Protein AF-A0A9N8LQK2-F1 (afdb_monomer)

Structure (mmCIF, N/CA/C/O backbone):
data_AF-A0A9N8LQK2-F1
#
_entry.id   AF-A0A9N8LQK2-F1
#
loop_
_atom_site.group_PDB
_atom_site.id
_atom_site.type_symbol
_atom_site.label_atom_id
_atom_site.label_alt_id
_atom_site.label_comp_id
_atom_site.label_asym_id
_atom_site.label_entity_id
_atom_site.label_seq_id
_atom_site.pdbx_PDB_ins_code
_atom_site.Cartn_x
_atom_site.Cartn_y
_atom_site.Cartn_z
_atom_site.occupancy
_atom_site.B_iso_or_equiv
_atom_site.auth_seq_id
_atom_site.auth_comp_id
_atom_site.auth_asym_id
_atom_site.auth_atom_id
_atom_site.pdbx_PDB_model_num
ATOM 1 N N . HIS A 1 1 ? 7.303 -4.117 -0.502 1.00 94.38 1 HIS A N 1
ATOM 2 C CA . HIS A 1 1 ? 6.266 -3.670 0.455 1.00 94.38 1 HIS A CA 1
ATOM 3 C C . HIS A 1 1 ? 5.720 -2.337 -0.017 1.00 94.38 1 HIS A C 1
ATOM 5 O O . HIS A 1 1 ? 6.445 -1.638 -0.715 1.00 94.38 1 HIS A O 1
ATOM 11 N N . ALA A 1 2 ? 4.485 -1.995 0.337 1.00 96.50 2 ALA A N 1
ATOM 12 C CA . ALA A 1 2 ? 3.876 -0.709 0.006 1.00 96.50 2 ALA A CA 1
ATOM 13 C C . ALA A 1 2 ? 3.024 -0.183 1.164 1.00 96.50 2 ALA A C 1
ATOM 15 O O . ALA A 1 2 ? 2.534 -0.957 1.985 1.00 96.50 2 ALA A O 1
ATOM 16 N N . VAL A 1 3 ? 2.832 1.135 1.202 1.00 96.19 3 VAL A N 1
ATOM 17 C CA . VAL A 1 3 ? 1.780 1.763 2.004 1.00 96.19 3 VAL A CA 1
ATOM 18 C C . VAL A 1 3 ? 0.585 1.975 1.084 1.00 96.19 3 VAL A C 1
ATOM 20 O O . VAL A 1 3 ? 0.659 2.763 0.145 1.00 96.19 3 VAL A O 1
ATOM 23 N N . VAL A 1 4 ? -0.494 1.239 1.326 1.00 96.44 4 VAL A N 1
ATOM 24 C CA . VAL A 1 4 ? -1.710 1.268 0.509 1.00 96.44 4 VAL A CA 1
ATOM 25 C C . VAL A 1 4 ? -2.766 2.089 1.229 1.00 96.44 4 VAL A C 1
ATOM 27 O O . VAL A 1 4 ? -3.050 1.848 2.402 1.00 96.44 4 VAL A O 1
ATOM 30 N N . GLN A 1 5 ? -3.351 3.054 0.525 1.00 94.56 5 GLN A N 1
ATOM 31 C CA . GLN A 1 5 ? -4.524 3.773 1.001 1.00 94.56 5 GLN A CA 1
ATOM 32 C C . GLN A 1 5 ? -5.787 3.051 0.525 1.00 94.56 5 GLN A C 1
ATOM 34 O O . GLN A 1 5 ? -5.965 2.857 -0.675 1.00 94.56 5 GLN A O 1
ATOM 39 N N . ALA A 1 6 ? -6.663 2.672 1.452 1.00 95.75 6 ALA A N 1
ATOM 40 C CA . ALA A 1 6 ? -7.920 1.986 1.149 1.00 95.75 6 ALA A CA 1
ATOM 41 C C . ALA A 1 6 ? -9.045 2.436 2.090 1.00 95.75 6 ALA A C 1
ATOM 43 O O . ALA A 1 6 ? -8.782 2.994 3.158 1.00 95.75 6 ALA A O 1
ATOM 44 N N . GLN A 1 7 ? -10.298 2.203 1.696 1.00 95.31 7 GLN A N 1
ATOM 45 C CA . GLN A 1 7 ? -11.457 2.416 2.567 1.00 95.31 7 GLN A CA 1
ATOM 46 C C . GLN A 1 7 ? -11.457 1.386 3.698 1.00 95.31 7 GLN A C 1
ATOM 48 O O . GLN A 1 7 ? -11.361 0.183 3.454 1.00 95.31 7 GLN A O 1
ATOM 53 N N . LEU A 1 8 ? -11.568 1.860 4.938 1.00 95.44 8 LEU A N 1
ATOM 54 C CA . LEU A 1 8 ? -11.751 1.001 6.100 1.00 95.44 8 LEU A CA 1
ATOM 55 C C . LEU A 1 8 ? -13.240 0.694 6.262 1.00 95.44 8 LEU A C 1
ATOM 57 O O . LEU A 1 8 ? -14.027 1.595 6.545 1.00 95.44 8 LEU A O 1
ATOM 61 N N . ILE A 1 9 ? -13.603 -0.579 6.124 1.00 96.00 9 ILE A N 1
ATOM 62 C CA . ILE A 1 9 ? -14.970 -1.066 6.321 1.00 96.00 9 ILE A CA 1
ATOM 63 C C . ILE A 1 9 ? -15.010 -1.886 7.614 1.00 96.00 9 ILE A C 1
ATOM 65 O O . ILE A 1 9 ? -14.269 -2.858 7.744 1.00 96.00 9 ILE A O 1
ATOM 69 N N . LEU A 1 10 ? -15.870 -1.503 8.561 1.00 95.06 10 LEU A N 1
ATOM 70 C CA . LEU A 1 10 ? -16.095 -2.212 9.829 1.00 95.06 10 LEU A CA 1
ATOM 71 C C . LEU A 1 10 ? -17.586 -2.490 9.988 1.00 95.06 10 LEU A C 1
ATOM 73 O O . LEU A 1 10 ? -18.383 -1.562 9.882 1.00 95.06 10 LEU A O 1
ATOM 77 N N . ASP A 1 11 ? -17.966 -3.752 10.201 1.00 93.19 11 ASP A N 1
ATOM 78 C CA . ASP A 1 11 ? -19.369 -4.187 10.324 1.00 93.19 11 ASP A CA 1
ATOM 79 C C . ASP A 1 11 ? -20.284 -3.629 9.213 1.00 93.19 11 ASP A C 1
ATOM 81 O O . ASP A 1 11 ? -21.404 -3.179 9.447 1.00 93.19 11 ASP A O 1
ATOM 85 N N . GLY A 1 12 ? -19.770 -3.599 7.977 1.00 93.94 12 GLY A N 1
ATOM 86 C CA . GLY A 1 12 ? -20.478 -3.074 6.803 1.00 93.94 12 GLY A CA 1
ATOM 87 C C . GLY A 1 12 ? -20.514 -1.545 6.688 1.00 93.94 12 GLY A C 1
ATOM 88 O O . GLY A 1 12 ? -21.060 -1.022 5.719 1.00 93.94 12 GLY A O 1
ATOM 89 N N . LYS A 1 13 ? -19.916 -0.809 7.630 1.00 95.00 13 LYS A N 1
ATOM 90 C CA . LYS A 1 13 ? -19.851 0.655 7.618 1.00 95.00 13 LYS A CA 1
ATOM 91 C C . LYS A 1 13 ? -18.524 1.164 7.063 1.00 95.00 13 LYS A C 1
ATOM 93 O O . LYS A 1 13 ? -17.463 0.777 7.547 1.00 95.00 13 LYS A O 1
ATOM 98 N N . ASP A 1 14 ? -18.595 2.096 6.112 1.00 95.25 14 ASP A N 1
ATOM 99 C CA . ASP A 1 14 ? -17.431 2.837 5.611 1.00 95.25 14 ASP A CA 1
ATOM 100 C C . ASP A 1 14 ? -16.993 3.912 6.624 1.00 95.25 14 ASP A C 1
ATOM 102 O O . ASP A 1 14 ? -17.773 4.780 7.030 1.00 95.25 14 ASP A O 1
ATOM 106 N N . ILE A 1 15 ? -15.735 3.830 7.051 1.00 93.00 15 ILE A N 1
ATOM 107 C CA . ILE A 1 15 ? -15.076 4.746 7.992 1.00 93.00 15 ILE A CA 1
ATOM 108 C C . ILE A 1 15 ? -14.116 5.703 7.257 1.00 93.00 15 ILE A C 1
ATOM 110 O O . ILE A 1 15 ? -13.553 6.622 7.855 1.00 93.00 15 ILE A O 1
ATOM 114 N N . GLY A 1 16 ? -13.958 5.534 5.945 1.00 91.75 16 GLY A N 1
ATOM 115 C CA . GLY A 1 16 ? -13.146 6.371 5.079 1.00 91.75 16 GLY A CA 1
ATOM 116 C C . GLY A 1 16 ? -11.711 5.865 4.894 1.00 91.75 16 GLY A C 1
ATOM 117 O O . GLY A 1 16 ? -11.353 4.761 5.322 1.00 91.75 16 GLY A O 1
ATOM 118 N N . PRO A 1 17 ? -10.863 6.665 4.226 1.00 92.31 17 PRO A N 1
ATOM 119 C CA . PRO A 1 17 ? -9.540 6.236 3.796 1.00 92.31 17 PRO A CA 1
ATOM 120 C C . PRO A 1 17 ? -8.556 6.104 4.962 1.00 92.31 17 PRO A C 1
ATOM 122 O O . PRO A 1 17 ? -8.385 7.029 5.756 1.00 92.31 17 PRO A O 1
ATOM 125 N N . HIS A 1 18 ? -7.856 4.974 5.007 1.00 93.69 18 HIS A N 1
ATOM 126 C CA . HIS A 1 18 ? -6.795 4.670 5.965 1.00 93.69 18 HIS A CA 1
ATOM 127 C C . HIS A 1 18 ? -5.577 4.077 5.256 1.00 93.69 18 HIS A C 1
ATOM 129 O O . HIS A 1 18 ? -5.671 3.609 4.121 1.00 93.69 18 HIS A O 1
ATOM 135 N N . LEU A 1 19 ? -4.424 4.126 5.927 1.00 94.56 19 LEU A N 1
ATOM 136 C CA . LEU A 1 19 ? -3.158 3.611 5.411 1.00 94.56 19 LEU A CA 1
ATOM 137 C C . LEU A 1 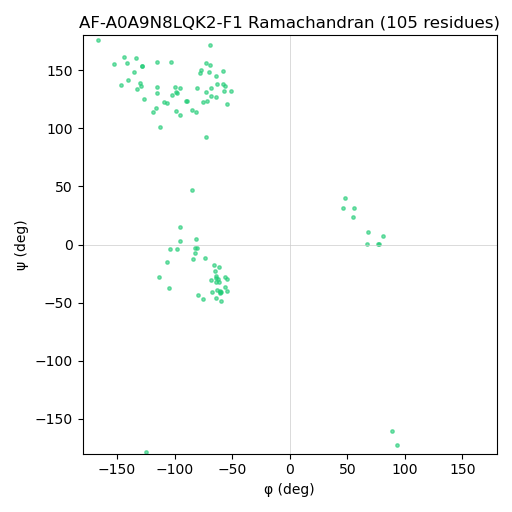19 ? -2.856 2.233 6.001 1.00 94.56 19 LEU A C 1
ATOM 139 O O . LEU A 1 19 ? -2.957 2.029 7.215 1.00 94.56 19 LEU A O 1
ATOM 143 N N . PHE A 1 20 ? -2.422 1.321 5.137 1.00 96.62 20 PHE A N 1
ATOM 144 C CA . PHE A 1 20 ? -2.098 -0.060 5.470 1.00 96.62 20 PHE A CA 1
ATOM 145 C C . PHE A 1 20 ? -0.710 -0.421 4.945 1.00 96.62 20 PHE A C 1
ATOM 147 O O . PHE A 1 20 ? -0.360 -0.105 3.810 1.00 96.62 20 PHE A O 1
ATOM 154 N N . PHE A 1 21 ? 0.085 -1.102 5.762 1.00 97.31 21 PHE A N 1
ATOM 155 C CA . PHE A 1 21 ? 1.351 -1.691 5.357 1.00 97.31 21 PHE A CA 1
ATOM 156 C C . PHE A 1 21 ? 1.093 -3.031 4.668 1.00 97.31 21 PHE A C 1
ATOM 158 O O . PHE A 1 21 ? 0.633 -3.988 5.288 1.00 97.31 21 PHE A O 1
ATOM 165 N N . VAL A 1 22 ? 1.391 -3.122 3.377 1.00 98.00 22 VAL A N 1
ATOM 166 C CA . VAL A 1 22 ? 1.046 -4.290 2.567 1.00 98.00 22 VAL A CA 1
ATOM 167 C C . VAL A 1 22 ? 2.319 -4.938 2.016 1.00 98.00 22 VAL A C 1
ATOM 169 O O . VAL A 1 22 ? 3.035 -4.334 1.203 1.00 98.00 22 VAL A O 1
ATOM 172 N N . PRO A 1 23 ? 2.646 -6.170 2.446 1.00 96.94 23 PRO A N 1
ATOM 173 C CA . PRO A 1 23 ? 3.655 -6.986 1.785 1.00 96.94 23 PRO A CA 1
ATOM 174 C C . PRO A 1 23 ? 3.195 -7.319 0.369 1.00 96.94 23 PRO A C 1
ATOM 176 O O . PRO A 1 23 ? 2.086 -7.807 0.187 1.00 96.94 23 PRO A O 1
ATOM 179 N N . LEU A 1 24 ? 4.038 -7.039 -0.627 1.00 97.38 24 LEU A N 1
ATOM 180 C CA . LEU A 1 24 ? 3.714 -7.296 -2.038 1.00 97.38 24 LEU A CA 1
ATOM 181 C C . LEU A 1 24 ? 4.441 -8.521 -2.588 1.00 97.38 24 LEU A C 1
ATOM 183 O O . LEU A 1 24 ? 3.882 -9.244 -3.401 1.00 97.38 24 LEU A O 1
ATOM 187 N N . ARG A 1 25 ? 5.693 -8.726 -2.168 1.00 97.50 25 ARG A N 1
ATOM 188 C CA . ARG A 1 25 ? 6.596 -9.750 -2.694 1.00 97.50 25 ARG A CA 1
ATOM 189 C C . ARG A 1 25 ? 7.313 -10.465 -1.557 1.00 97.50 25 ARG A C 1
ATOM 191 O O . ARG A 1 25 ? 7.614 -9.825 -0.545 1.00 97.50 25 ARG A O 1
ATOM 198 N N . SER A 1 26 ? 7.625 -11.741 -1.762 1.00 96.31 26 SER A N 1
ATOM 199 C CA . SER A 1 26 ? 8.525 -12.504 -0.896 1.00 96.31 26 SER A CA 1
ATOM 200 C C . SER A 1 26 ? 9.928 -11.899 -0.922 1.00 96.31 26 SER A C 1
ATOM 202 O O . SER A 1 26 ? 10.432 -11.536 -1.986 1.00 96.31 26 SER A O 1
ATOM 204 N N . PHE A 1 27 ? 10.566 -11.806 0.245 1.00 94.75 27 PHE A N 1
ATOM 205 C CA . PHE A 1 27 ? 11.962 -11.373 0.346 1.00 94.75 27 PHE A CA 1
ATOM 206 C C . PHE A 1 27 ? 12.939 -12.395 -0.239 1.00 94.75 27 PHE A C 1
ATOM 208 O O . PHE A 1 27 ? 13.983 -12.002 -0.745 1.00 94.75 27 PHE A O 1
ATOM 215 N N . GLU A 1 28 ? 12.602 -13.683 -0.183 1.00 96.19 28 GLU A N 1
ATOM 216 C CA . GLU A 1 28 ? 13.491 -14.760 -0.628 1.00 96.19 28 GLU A CA 1
ATOM 217 C C . GLU A 1 28 ? 13.467 -14.919 -2.149 1.00 96.19 28 GLU A C 1
ATOM 219 O O . GLU A 1 28 ? 14.508 -15.073 -2.779 1.00 96.19 28 GLU A O 1
ATOM 224 N N . THR A 1 29 ? 12.275 -14.864 -2.750 1.00 96.31 29 THR A N 1
ATOM 225 C CA . THR A 1 29 ? 12.094 -15.167 -4.179 1.00 96.31 29 THR A CA 1
ATOM 226 C C . THR A 1 29 ? 11.844 -13.930 -5.038 1.00 96.31 29 THR A C 1
ATOM 228 O O . THR A 1 29 ? 11.889 -14.016 -6.263 1.00 96.31 29 THR A O 1
ATOM 231 N N . GLY A 1 30 ? 11.506 -12.784 -4.435 1.00 95.44 30 GLY A N 1
ATOM 232 C CA . GLY A 1 30 ? 11.076 -11.583 -5.159 1.00 95.44 30 GLY A CA 1
ATOM 233 C C . GLY A 1 30 ? 9.728 -11.727 -5.884 1.00 95.44 30 GLY A C 1
ATOM 234 O O . GLY A 1 30 ? 9.265 -10.779 -6.530 1.00 95.44 30 GLY A O 1
ATOM 235 N N . GLN A 1 31 ? 9.069 -12.884 -5.787 1.00 97.50 31 GLN A N 1
ATOM 236 C CA . GLN A 1 31 ? 7.778 -13.144 -6.421 1.00 97.50 31 GLN A CA 1
ATOM 237 C C . GLN A 1 31 ? 6.646 -12.475 -5.649 1.00 97.50 31 GLN A C 1
ATOM 239 O O . GLN A 1 31 ? 6.740 -12.290 -4.435 1.00 97.50 31 GLN A O 1
ATOM 244 N N . LEU A 1 32 ? 5.582 -12.097 -6.361 1.00 97.62 32 LEU A N 1
ATOM 245 C CA . LEU A 1 32 ? 4.376 -11.548 -5.745 1.00 97.62 32 LEU A CA 1
ATOM 246 C C . LEU A 1 32 ? 3.702 -12.602 -4.860 1.00 97.62 32 LEU A C 1
ATOM 248 O O . LEU A 1 32 ? 3.719 -13.787 -5.190 1.00 97.62 32 LEU A O 1
ATOM 252 N N . PHE A 1 33 ? 3.110 -12.165 -3.749 1.00 97.69 33 PHE A N 1
ATOM 253 C CA . PHE A 1 33 ? 2.259 -13.041 -2.947 1.00 97.69 33 PHE A CA 1
ATOM 254 C C . PHE A 1 33 ? 0.960 -13.372 -3.691 1.00 97.69 33 PHE A C 1
ATOM 256 O O . PHE A 1 33 ? 0.496 -12.603 -4.535 1.00 97.69 33 PHE A O 1
ATOM 263 N N . GLU A 1 34 ? 0.358 -14.512 -3.357 1.00 97.06 34 GLU A N 1
ATOM 264 C CA . GLU A 1 34 ? -0.946 -14.902 -3.889 1.00 97.06 34 GLU A CA 1
ATOM 265 C C . GLU A 1 34 ? -2.002 -13.821 -3.602 1.00 97.06 34 GLU A C 1
ATOM 267 O O . GLU A 1 34 ? -2.038 -13.235 -2.518 1.00 97.06 34 GLU A O 1
ATOM 272 N N . GLY A 1 35 ? -2.830 -13.512 -4.603 1.00 97.06 35 GLY A N 1
ATOM 273 C CA . GLY A 1 35 ? -3.806 -12.421 -4.537 1.00 97.06 35 GLY A CA 1
ATOM 274 C C . GLY A 1 35 ? -3.210 -11.017 -4.707 1.00 97.06 35 GLY A C 1
ATOM 275 O O . GLY A 1 35 ? -3.958 -10.041 -4.690 1.00 97.06 35 GLY A O 1
ATOM 276 N N . VAL A 1 36 ? -1.894 -10.873 -4.905 1.00 98.06 36 VAL A N 1
ATOM 277 C CA . VAL A 1 36 ? -1.254 -9.597 -5.257 1.00 98.06 36 VAL A CA 1
ATOM 278 C C . VAL A 1 36 ? -0.827 -9.624 -6.721 1.00 98.06 36 VAL A C 1
ATOM 280 O O . VAL A 1 36 ? 0.002 -10.427 -7.139 1.00 98.06 36 VAL A O 1
ATOM 283 N N . HIS A 1 37 ? -1.340 -8.682 -7.504 1.00 97.75 37 HIS A N 1
ATOM 284 C CA . HIS A 1 37 ? -0.929 -8.455 -8.885 1.00 97.75 37 HIS A CA 1
ATOM 285 C C . HIS A 1 37 ? -0.278 -7.082 -8.990 1.00 97.75 37 HIS A C 1
ATOM 287 O O . HIS A 1 37 ? -0.799 -6.115 -8.441 1.00 97.75 37 HIS A O 1
ATOM 293 N N . ALA A 1 38 ? 0.844 -6.981 -9.696 1.00 97.44 38 ALA A N 1
ATOM 294 C CA . ALA A 1 38 ? 1.504 -5.708 -9.943 1.00 97.44 38 ALA A CA 1
ATOM 295 C C . ALA A 1 38 ? 2.299 -5.742 -11.249 1.00 97.44 38 ALA A C 1
ATOM 297 O O . ALA A 1 38 ? 2.752 -6.807 -11.673 1.00 97.44 38 ALA A O 1
ATOM 298 N N . GLY A 1 39 ? 2.510 -4.574 -11.849 1.00 96.06 39 GLY A N 1
ATOM 299 C CA . GLY A 1 39 ? 3.280 -4.427 -13.082 1.00 96.06 39 GLY A CA 1
ATOM 300 C C . GLY A 1 39 ? 3.651 -2.977 -13.374 1.00 96.06 39 GLY A C 1
ATOM 301 O O . GLY A 1 39 ? 3.243 -2.073 -12.649 1.00 96.06 39 GLY A O 1
ATOM 302 N N . ASP A 1 40 ? 4.430 -2.772 -14.433 1.00 95.94 40 ASP A N 1
ATOM 303 C CA . ASP A 1 40 ? 4.830 -1.450 -14.931 1.00 95.94 40 ASP A CA 1
ATOM 304 C C . ASP A 1 40 ? 3.681 -0.806 -15.733 1.00 95.94 40 ASP A C 1
ATOM 306 O O . ASP A 1 40 ? 2.892 -1.508 -16.374 1.00 95.94 40 ASP A O 1
ATOM 310 N N . ILE A 1 41 ? 3.573 0.524 -15.691 1.00 95.69 41 ILE A N 1
ATOM 311 C CA . ILE A 1 41 ? 2.645 1.297 -16.534 1.00 95.69 41 ILE A CA 1
ATOM 312 C C . ILE A 1 41 ? 3.214 1.589 -17.932 1.00 95.69 41 ILE A C 1
ATOM 314 O O . ILE A 1 41 ? 2.478 2.025 -18.815 1.00 95.69 41 ILE A O 1
ATOM 318 N N . GLY A 1 42 ? 4.510 1.353 -18.138 1.00 92.75 42 GLY A N 1
ATOM 319 C CA . GLY A 1 42 ? 5.215 1.547 -19.395 1.00 92.75 42 GLY A CA 1
ATOM 320 C C . GLY A 1 42 ? 5.795 2.959 -19.582 1.00 92.75 42 GLY A C 1
ATOM 321 O O . GLY A 1 42 ? 6.017 3.703 -18.617 1.00 92.75 42 GLY A O 1
ATOM 322 N N . PRO A 1 43 ? 6.095 3.338 -20.840 1.00 93.56 43 PRO A N 1
ATOM 323 C CA . PRO A 1 43 ? 6.685 4.631 -21.165 1.00 93.56 43 PRO A CA 1
ATOM 324 C C . PRO A 1 43 ? 5.833 5.811 -20.688 1.00 93.56 43 PRO A C 1
ATOM 326 O O . PRO A 1 43 ? 4.614 5.839 -20.846 1.00 93.56 43 PRO A O 1
ATOM 329 N N . LYS A 1 44 ? 6.505 6.822 -20.139 1.00 93.12 44 LYS A N 1
ATOM 330 C CA . LYS A 1 44 ? 5.891 8.052 -19.625 1.00 93.12 44 LYS A CA 1
ATOM 331 C C . LYS A 1 44 ? 6.103 9.202 -20.610 1.00 93.12 44 LYS A C 1
ATOM 333 O O . LYS A 1 44 ? 7.026 9.168 -21.428 1.00 93.12 44 LYS A O 1
ATOM 338 N N . ALA A 1 45 ? 5.237 10.214 -20.542 1.00 93.31 45 ALA A N 1
ATOM 339 C CA . ALA A 1 45 ? 5.235 11.338 -21.479 1.00 93.31 45 ALA A CA 1
ATOM 340 C C . ALA A 1 45 ? 6.629 11.973 -21.614 1.00 93.31 45 ALA A C 1
ATOM 342 O O . ALA A 1 45 ? 7.288 12.239 -20.612 1.00 93.31 45 ALA A O 1
ATOM 343 N N . TYR A 1 46 ? 7.072 12.200 -22.854 1.00 89.94 46 TYR A N 1
ATOM 344 C CA . TYR A 1 46 ? 8.382 12.787 -23.179 1.00 89.94 46 TYR A CA 1
ATOM 345 C C . TYR A 1 46 ? 9.592 12.056 -22.565 1.00 89.94 46 TYR A C 1
ATOM 347 O O . TYR A 1 46 ? 10.636 12.662 -22.346 1.00 89.94 46 TYR A O 1
ATOM 355 N N . GLY A 1 47 ? 9.458 10.766 -22.235 1.00 85.31 47 GLY A N 1
ATOM 356 C CA . GLY A 1 47 ? 10.503 10.017 -21.529 1.00 85.31 47 GLY A CA 1
ATOM 357 C C . GLY A 1 47 ? 10.722 10.480 -20.083 1.00 85.31 47 GLY A C 1
ATOM 358 O O . GLY A 1 47 ? 11.689 10.060 -19.443 1.00 85.31 47 GLY A O 1
ATOM 359 N N . ALA A 1 48 ? 9.836 11.332 -19.551 1.00 87.56 48 ALA A N 1
ATOM 360 C CA . ALA A 1 48 ? 9.941 11.860 -18.202 1.00 87.56 48 ALA A CA 1
ATOM 361 C C . ALA A 1 48 ? 9.980 10.714 -17.190 1.00 87.56 48 ALA A C 1
ATOM 363 O O . ALA A 1 48 ? 9.165 9.791 -17.235 1.00 87.56 48 ALA A O 1
ATOM 364 N N . PHE A 1 49 ? 10.933 10.778 -16.261 1.00 86.00 49 PHE A N 1
ATOM 365 C CA . PHE A 1 49 ? 11.128 9.754 -15.234 1.00 86.00 49 PHE A CA 1
ATOM 366 C C . PHE A 1 49 ? 11.328 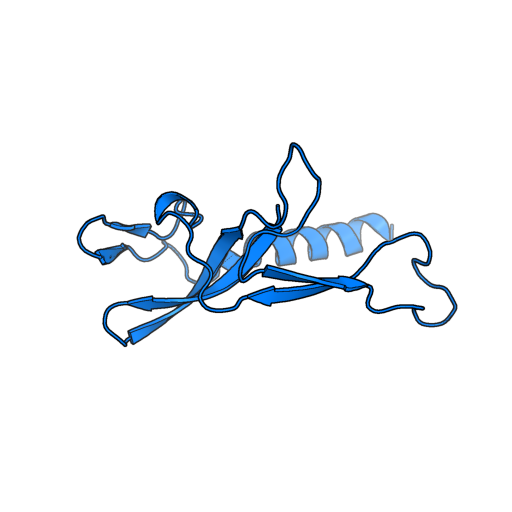8.337 -15.804 1.00 86.00 49 PHE A C 1
ATOM 368 O O . PHE A 1 49 ? 10.930 7.360 -15.175 1.00 86.00 49 PHE A O 1
ATOM 375 N N . GLY A 1 50 ? 11.922 8.196 -16.995 1.00 86.31 50 GLY A N 1
ATOM 376 C CA . GLY A 1 50 ? 12.102 6.901 -17.665 1.00 86.31 50 GLY A CA 1
ATOM 377 C C . GLY A 1 50 ? 12.825 5.838 -16.826 1.00 86.31 50 GLY A C 1
ATOM 378 O O . GLY A 1 50 ? 12.513 4.664 -16.959 1.00 86.31 50 GLY A O 1
ATOM 379 N N . GLY A 1 51 ? 13.714 6.248 -15.916 1.00 90.12 51 GLY A N 1
ATOM 380 C CA . GLY A 1 51 ? 14.394 5.346 -14.978 1.00 90.12 51 GLY A CA 1
ATOM 381 C C . GLY A 1 51 ? 13.580 4.943 -13.740 1.00 90.12 51 GLY A C 1
ATOM 382 O O . GLY A 1 51 ? 14.091 4.183 -12.927 1.00 90.12 51 GLY A O 1
ATOM 383 N N . LEU A 1 52 ? 12.358 5.464 -13.566 1.00 93.62 52 LEU A N 1
ATOM 384 C CA . LEU A 1 52 ? 11.463 5.096 -12.465 1.00 93.62 52 LEU A CA 1
ATOM 385 C C . LEU A 1 52 ? 10.429 4.064 -12.922 1.00 93.62 52 LEU A C 1
ATOM 387 O O . LEU A 1 52 ? 9.712 4.276 -13.905 1.00 93.62 52 LEU A O 1
ATOM 391 N N . ASP A 1 53 ? 10.297 3.004 -12.138 1.00 93.25 53 ASP A N 1
ATOM 392 C CA . ASP A 1 53 ? 9.414 1.849 -12.309 1.00 93.25 53 ASP A CA 1
ATOM 393 C C . ASP A 1 53 ? 8.004 2.105 -11.749 1.00 93.25 53 ASP A C 1
ATOM 395 O O . ASP A 1 53 ? 7.432 1.296 -11.015 1.00 93.25 53 ASP A O 1
ATOM 399 N N . ASN A 1 54 ? 7.427 3.264 -12.085 1.00 94.75 54 ASN A N 1
ATOM 400 C CA . ASN A 1 54 ? 6.055 3.588 -11.702 1.00 94.75 54 ASN A CA 1
ATOM 401 C C . ASN A 1 54 ? 5.110 2.478 -12.183 1.00 94.75 54 ASN A C 1
ATOM 403 O O . ASN A 1 54 ? 5.016 2.209 -13.377 1.00 94.75 54 ASN A O 1
ATOM 407 N N . GLY A 1 55 ? 4.400 1.854 -11.250 1.00 95.19 55 GLY A N 1
ATOM 408 C CA . GLY A 1 55 ? 3.606 0.666 -11.528 1.00 95.19 55 GLY A CA 1
ATOM 409 C C . GLY A 1 55 ? 2.143 0.785 -11.130 1.00 95.19 55 GLY A C 1
ATOM 410 O O . GLY A 1 55 ? 1.683 1.797 -10.598 1.00 95.19 55 GLY A O 1
ATOM 411 N N . TRP A 1 56 ? 1.419 -0.303 -11.358 1.00 97.12 56 TRP A N 1
ATOM 412 C CA . TRP A 1 56 ? 0.074 -0.545 -10.851 1.00 97.12 56 TRP A CA 1
ATOM 413 C C . TRP A 1 56 ? 0.084 -1.728 -9.881 1.00 97.12 56 TRP A C 1
ATOM 415 O O . TRP A 1 56 ? 0.963 -2.589 -9.938 1.00 97.12 56 TRP A O 1
ATOM 425 N N . ALA A 1 57 ? -0.914 -1.781 -8.998 1.00 97.50 57 ALA A N 1
ATOM 426 C CA . ALA A 1 57 ? -1.150 -2.918 -8.118 1.00 97.50 57 ALA A CA 1
ATOM 427 C C . ALA A 1 57 ? -2.652 -3.206 -7.992 1.00 97.50 57 ALA A C 1
ATOM 429 O O . ALA A 1 57 ? -3.463 -2.283 -7.911 1.00 97.50 57 ALA A O 1
ATOM 430 N N . ARG A 1 58 ? -3.017 -4.489 -7.955 1.00 97.81 58 ARG A N 1
ATOM 431 C 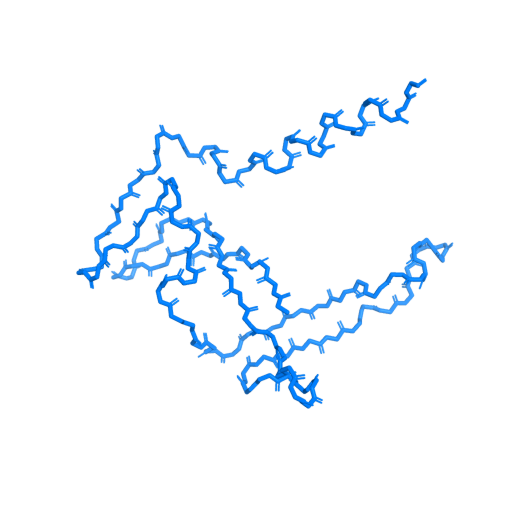CA . ARG A 1 58 ? -4.367 -4.995 -7.689 1.00 97.81 58 ARG A CA 1
ATOM 432 C C . ARG A 1 58 ? -4.286 -6.065 -6.608 1.00 97.81 58 ARG A C 1
ATOM 434 O O . ARG A 1 58 ? -3.399 -6.913 -6.635 1.00 97.81 58 ARG A O 1
ATOM 441 N N . PHE A 1 59 ? -5.252 -6.036 -5.700 1.00 98.19 59 PHE A N 1
ATOM 442 C CA . PHE A 1 59 ? -5.385 -6.997 -4.614 1.00 98.19 59 PHE A CA 1
ATOM 443 C C . PHE A 1 59 ? -6.672 -7.794 -4.811 1.00 98.19 59 PHE A C 1
ATOM 445 O O . PHE A 1 59 ? -7.730 -7.207 -5.034 1.00 98.19 59 PHE A O 1
ATOM 452 N N . ASP A 1 60 ? -6.580 -9.114 -4.739 1.00 98.06 60 ASP A N 1
ATOM 453 C CA . ASP A 1 60 ? -7.712 -10.031 -4.759 1.00 98.06 60 ASP A CA 1
ATOM 454 C C . ASP A 1 60 ? -7.824 -10.701 -3.391 1.00 98.06 60 ASP A C 1
ATOM 456 O O . ASP A 1 60 ? -7.028 -11.573 -3.051 1.00 98.06 60 ASP A O 1
ATOM 460 N N . ASN A 1 61 ? -8.761 -10.209 -2.573 1.00 96.88 61 ASN A N 1
ATOM 461 C CA . ASN A 1 61 ? -9.046 -10.711 -1.223 1.00 96.88 61 ASN A CA 1
ATOM 462 C C . ASN A 1 61 ? -7.792 -10.946 -0.349 1.00 96.88 61 ASN A C 1
ATOM 464 O O . ASN A 1 61 ? -7.770 -11.824 0.518 1.00 96.88 61 ASN A O 1
ATOM 468 N N . TYR A 1 62 ? -6.749 -10.139 -0.565 1.00 97.88 62 TYR A N 1
ATOM 469 C CA . TYR A 1 62 ? -5.451 -10.295 0.078 1.00 97.88 62 TYR A CA 1
ATOM 470 C C . TYR A 1 62 ? -5.522 -9.917 1.560 1.00 97.88 62 TYR A C 1
ATOM 472 O O . TYR A 1 62 ? -5.929 -8.810 1.921 1.00 97.88 62 TYR A O 1
ATOM 480 N N . ARG A 1 63 ? -5.129 -10.850 2.430 1.00 97.38 63 ARG A N 1
ATOM 481 C CA . ARG A 1 63 ? -5.239 -10.698 3.885 1.00 97.38 63 ARG A CA 1
ATOM 482 C C . ARG A 1 63 ? -3.935 -10.188 4.479 1.00 97.38 63 ARG A C 1
ATOM 484 O O . ARG A 1 63 ? -2.863 -10.714 4.201 1.00 97.38 63 ARG A O 1
ATOM 491 N N . ILE A 1 64 ? -4.054 -9.207 5.367 1.00 97.50 64 ILE A N 1
ATOM 492 C CA . ILE A 1 64 ? -2.955 -8.687 6.183 1.00 97.50 64 ILE A CA 1
ATOM 493 C C . ILE A 1 64 ? -3.373 -8.673 7.660 1.00 97.50 64 ILE A C 1
ATOM 495 O O . ILE A 1 64 ? -4.570 -8.571 7.948 1.00 97.50 64 ILE A O 1
ATOM 499 N N . PRO A 1 65 ? -2.421 -8.754 8.605 1.00 96.88 65 PRO A N 1
ATOM 500 C CA . PRO A 1 65 ? -2.711 -8.560 10.022 1.00 96.88 65 PRO A CA 1
ATOM 501 C C . PRO A 1 65 ? -3.333 -7.186 10.293 1.00 96.88 65 PRO A C 1
ATOM 503 O O . PRO A 1 65 ? -3.004 -6.202 9.629 1.00 96.88 65 PRO A O 1
ATOM 506 N N . ARG A 1 66 ? -4.188 -7.088 11.316 1.00 95.88 66 ARG A N 1
ATOM 507 C CA . ARG A 1 66 ? -4.798 -5.817 11.757 1.00 95.88 66 ARG A CA 1
ATOM 508 C C . ARG A 1 66 ? -3.729 -4.774 12.095 1.00 95.88 66 ARG A C 1
ATOM 510 O O . ARG A 1 66 ? -3.889 -3.590 11.815 1.00 95.88 66 ARG A O 1
ATOM 517 N N . GLU A 1 67 ? -2.625 -5.226 12.678 1.00 96.06 67 GLU A N 1
ATOM 518 C CA . GLU A 1 67 ? -1.475 -4.426 13.100 1.00 96.06 67 GLU A CA 1
ATOM 519 C C . GLU A 1 67 ? -0.789 -3.708 11.933 1.00 96.06 67 GLU A C 1
ATOM 521 O O . GLU A 1 67 ? -0.098 -2.716 12.153 1.00 96.06 67 GLU A O 1
ATOM 526 N N . ASN A 1 68 ? -1.017 -4.157 10.697 1.00 96.81 68 ASN A N 1
ATOM 527 C CA . ASN A 1 68 ? -0.505 -3.488 9.510 1.00 96.81 68 ASN A CA 1
ATOM 528 C C . ASN A 1 68 ? -1.254 -2.185 9.194 1.00 96.81 68 ASN A C 1
ATOM 530 O O . ASN A 1 68 ? -0.795 -1.407 8.360 1.00 96.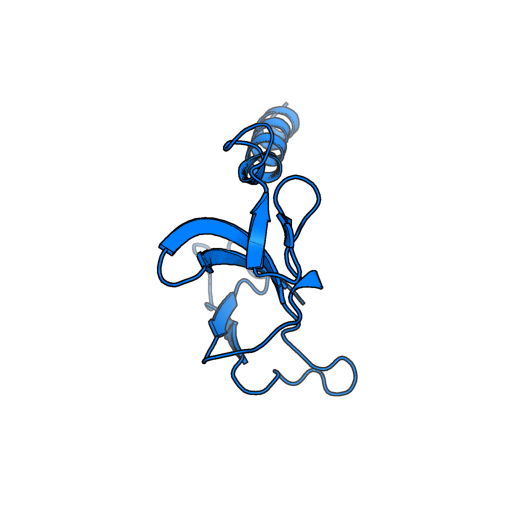81 68 ASN A O 1
ATOM 534 N N . MET A 1 69 ? -2.390 -1.909 9.836 1.00 96.06 69 MET A N 1
ATOM 535 C CA . MET A 1 69 ? -3.003 -0.586 9.786 1.00 96.06 69 MET A CA 1
ATOM 536 C C . MET A 1 69 ? -2.126 0.429 10.534 1.00 96.06 69 MET A C 1
ATOM 538 O O . MET A 1 69 ? -1.686 0.192 11.659 1.00 96.06 69 MET A O 1
ATOM 542 N N . PHE A 1 70 ? -1.905 1.605 9.945 1.00 93.31 70 PHE A N 1
ATOM 543 C CA . PHE A 1 70 ? -1.140 2.675 10.589 1.00 93.31 70 PHE A CA 1
ATOM 544 C C . PHE A 1 70 ? -1.958 3.315 11.717 1.00 93.31 70 PHE A C 1
ATOM 546 O O . PHE A 1 70 ? -2.721 4.258 11.509 1.00 93.31 70 PHE A O 1
ATOM 553 N N . MET A 1 71 ? -1.774 2.803 12.934 1.00 92.06 71 MET A N 1
ATOM 554 C CA . MET A 1 71 ? -2.652 3.091 14.070 1.00 92.06 71 MET A CA 1
ATOM 555 C C . MET A 1 71 ? -2.203 4.230 15.005 1.00 92.06 71 MET A C 1
ATOM 557 O O . MET A 1 71 ? -2.722 4.375 16.107 1.00 92.06 71 MET A O 1
ATOM 561 N N . LYS A 1 72 ? -1.253 5.085 14.602 1.00 90.06 72 LYS A N 1
ATOM 562 C CA . LYS A 1 72 ? -0.748 6.159 15.486 1.00 90.06 72 LYS A CA 1
ATOM 563 C C . LYS A 1 72 ? -1.841 7.144 15.925 1.00 90.06 72 LYS A C 1
ATOM 565 O O . LYS A 1 72 ? -1.853 7.571 17.075 1.00 90.06 72 LYS A O 1
ATOM 570 N N . HIS A 1 73 ? -2.726 7.528 15.005 1.00 87.12 73 HIS A N 1
ATOM 571 C CA . HIS A 1 73 ? -3.760 8.536 15.261 1.00 87.12 73 HIS A CA 1
ATOM 572 C C . HIS A 1 73 ? -5.177 7.964 15.238 1.00 87.12 73 HIS A C 1
ATOM 574 O O . HIS A 1 73 ? -6.031 8.494 15.926 1.00 87.12 73 HIS A O 1
ATOM 580 N N . SER A 1 74 ? -5.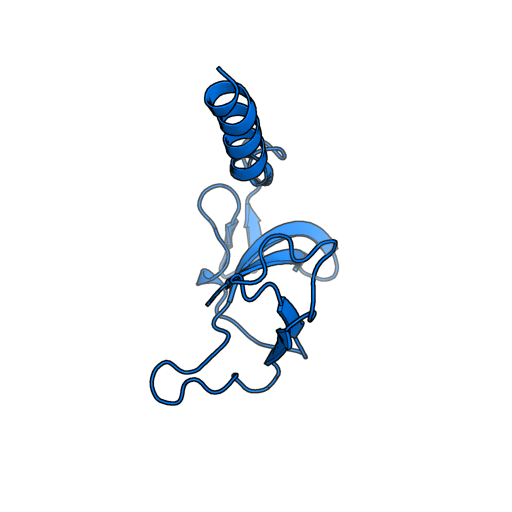427 6.888 14.499 1.00 90.12 74 SER A N 1
ATOM 581 C CA . SER A 1 74 ? -6.734 6.233 14.371 1.00 90.12 74 SER A CA 1
ATOM 582 C C . SER A 1 74 ? -6.557 4.736 14.547 1.00 90.12 74 SER A C 1
ATOM 584 O O . SER A 1 74 ? -5.650 4.187 13.931 1.00 90.12 74 SER A O 1
ATOM 586 N N . GLN A 1 75 ? -7.388 4.067 15.338 1.00 93.31 75 GLN A N 1
ATOM 587 C CA . GLN A 1 75 ? -7.164 2.661 15.692 1.00 93.31 75 GLN A CA 1
ATOM 588 C C . GLN A 1 75 ? -8.396 1.811 15.438 1.00 93.31 75 GLN A C 1
ATOM 590 O O . GLN A 1 75 ? -9.517 2.303 15.504 1.00 93.31 75 GLN A O 1
ATOM 595 N N . VAL A 1 76 ? -8.177 0.524 15.198 1.00 95.06 76 VAL A N 1
ATOM 596 C CA . VAL A 1 76 ? -9.221 -0.500 15.277 1.00 95.06 76 VAL A CA 1
ATOM 597 C C . VAL A 1 76 ? -8.813 -1.436 16.398 1.00 95.06 76 VAL A C 1
ATOM 599 O O . VAL A 1 76 ? -7.732 -2.015 16.319 1.00 95.06 76 VAL A O 1
ATOM 602 N N . THR A 1 77 ? -9.602 -1.552 17.465 1.00 93.94 77 THR A N 1
ATOM 603 C CA . THR A 1 77 ? -9.275 -2.450 18.584 1.00 93.94 77 THR A CA 1
ATOM 604 C C . THR A 1 77 ? -9.394 -3.919 18.160 1.00 93.94 77 THR A C 1
ATOM 606 O O . THR A 1 77 ? -9.862 -4.226 17.062 1.00 93.94 77 THR A O 1
ATOM 609 N N . LYS A 1 78 ? -8.959 -4.859 19.009 1.00 92.94 78 LYS A N 1
ATOM 610 C CA . LYS A 1 78 ? -9.114 -6.298 18.715 1.00 92.94 78 LYS A CA 1
ATOM 611 C C . LYS A 1 78 ? -10.586 -6.712 18.647 1.00 92.94 78 LYS A C 1
ATOM 613 O O . LYS A 1 78 ? -10.932 -7.626 17.913 1.00 92.94 78 LYS A O 1
ATOM 618 N N . GLU A 1 79 ? -11.436 -5.988 19.363 1.00 92.94 79 GLU A N 1
ATOM 619 C CA . GLU A 1 79 ? -12.890 -6.133 19.406 1.00 92.94 79 GLU A CA 1
ATOM 620 C C . GLU A 1 79 ? -13.581 -5.434 18.218 1.00 92.94 79 GLU A C 1
ATOM 622 O O . GLU A 1 79 ? -14.805 -5.352 18.181 1.00 92.94 79 GLU A O 1
ATOM 627 N N . GLY A 1 80 ? -12.814 -4.886 17.266 1.00 90.94 80 GLY A N 1
ATOM 628 C CA . GLY A 1 80 ? -13.338 -4.238 16.060 1.00 90.94 80 GLY A CA 1
ATOM 629 C C . GLY A 1 80 ? -13.801 -2.792 16.254 1.00 90.94 80 GLY A C 1
ATOM 630 O O . GLY A 1 80 ? -14.357 -2.203 15.331 1.00 90.94 80 GLY A O 1
ATOM 631 N N . GLN A 1 81 ? -13.561 -2.182 17.419 1.00 93.94 81 GLN A N 1
ATOM 632 C CA . GLN A 1 81 ? -14.022 -0.820 17.695 1.00 93.94 81 GLN A CA 1
ATOM 633 C C . GLN A 1 81 ? -13.095 0.229 17.080 1.00 93.94 81 GLN A C 1
ATOM 635 O O . GLN A 1 81 ? -11.873 0.151 17.213 1.00 93.94 81 GLN A O 1
ATOM 640 N N . TYR A 1 82 ? -13.671 1.245 16.433 1.00 94.69 82 TYR A N 1
ATOM 641 C CA . TYR A 1 82 ? -12.903 2.323 15.811 1.00 94.69 82 TYR A CA 1
ATOM 642 C C . TYR A 1 82 ? -12.634 3.482 16.776 1.00 94.69 82 TYR A C 1
ATOM 644 O O . TYR A 1 82 ? -13.557 4.127 17.278 1.00 94.69 82 TYR A O 1
ATOM 652 N N . VAL A 1 83 ? -11.358 3.808 16.961 1.00 93.88 83 VAL A N 1
ATOM 653 C CA . VAL A 1 83 ? -10.890 4.986 17.692 1.00 93.88 83 VAL A CA 1
ATOM 654 C C . VAL A 1 83 ? -10.552 6.079 16.685 1.00 93.88 83 VAL A C 1
ATOM 656 O O . VAL A 1 83 ? -9.629 5.941 15.879 1.00 93.88 83 VAL A O 1
ATOM 659 N N . LYS A 1 84 ? -11.313 7.173 16.733 1.00 90.00 84 LYS A N 1
ATOM 660 C CA . LYS A 1 84 ? -11.179 8.306 15.809 1.00 90.00 84 LYS A CA 1
ATOM 661 C C . LYS A 1 84 ? -9.889 9.094 16.055 1.00 90.00 84 LYS A C 1
ATOM 663 O O . LYS A 1 84 ? -9.479 9.239 17.207 1.00 90.00 84 LYS A O 1
ATOM 668 N N . PRO A 1 85 ? -9.302 9.688 15.003 1.00 88.44 85 PRO A N 1
ATOM 669 C CA . PRO A 1 85 ? -8.181 10.591 15.172 1.00 88.44 85 PRO A CA 1
ATOM 670 C C . PRO A 1 85 ? -8.598 11.935 15.773 1.00 88.44 85 PRO A C 1
ATOM 672 O O . PRO A 1 85 ? -9.739 12.361 15.581 1.00 88.44 85 PRO A O 1
ATOM 675 N N . PRO A 1 86 ? -7.659 12.660 16.417 1.00 86.56 86 PRO A N 1
ATOM 676 C CA . PRO A 1 86 ? -7.905 14.018 16.908 1.00 86.56 86 PRO A CA 1
ATOM 677 C C . PRO A 1 86 ? -8.374 14.982 15.809 1.00 86.56 86 PRO A C 1
ATOM 679 O O . PRO A 1 86 ? -9.079 15.949 16.075 1.00 86.56 86 PRO A O 1
ATOM 682 N N . SER A 1 87 ? -7.977 14.725 14.560 1.00 85.19 87 SER A N 1
ATOM 683 C CA . SER A 1 87 ? -8.418 15.468 13.383 1.00 85.19 87 SER A CA 1
ATOM 684 C C . SER A 1 87 ? -8.501 14.546 12.171 1.00 85.19 87 SER A C 1
ATOM 686 O O . SER A 1 87 ? -7.589 13.758 11.917 1.00 85.19 87 SER A O 1
ATOM 688 N N . SER A 1 88 ? -9.563 14.691 11.376 1.00 76.31 88 SER A N 1
ATOM 689 C CA . SER A 1 88 ? -9.771 1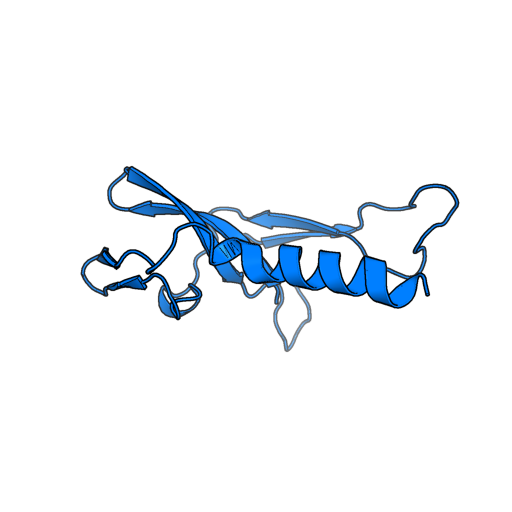3.937 10.130 1.00 76.31 88 SER A CA 1
ATOM 690 C C . SER A 1 88 ? -8.752 14.265 9.035 1.00 76.31 88 SER A C 1
ATOM 692 O O . SER A 1 88 ? -8.584 13.495 8.096 1.00 76.31 88 SER A O 1
ATOM 694 N N . LYS A 1 89 ? -8.039 15.392 9.152 1.00 80.56 89 LYS A N 1
ATOM 695 C CA . LYS A 1 89 ? -7.044 15.841 8.164 1.00 80.56 89 LYS A CA 1
ATOM 696 C C . LYS A 1 89 ? -5.675 15.172 8.339 1.00 80.56 89 LYS A C 1
ATOM 698 O O . LYS A 1 89 ? -4.794 15.363 7.506 1.00 80.56 89 LYS A O 1
ATOM 703 N N . MET A 1 90 ? -5.491 14.397 9.409 1.00 80.62 90 MET A N 1
ATOM 704 C CA . MET A 1 90 ? -4.193 13.841 9.800 1.00 80.62 90 MET A CA 1
ATOM 705 C C . MET A 1 90 ? -3.620 12.846 8.776 1.00 80.62 90 MET A C 1
ATOM 707 O O . MET A 1 90 ? -2.405 12.756 8.622 1.00 80.62 90 MET A O 1
ATOM 711 N N . SER A 1 91 ? -4.470 12.139 8.026 1.00 78.25 91 SER A N 1
ATOM 712 C CA . SER A 1 91 ? -4.039 11.207 6.972 1.00 78.25 91 SER A CA 1
ATOM 713 C C . SER A 1 91 ? -3.333 11.898 5.797 1.00 78.25 91 SER A C 1
ATOM 715 O O . SER A 1 91 ? -2.525 11.274 5.115 1.00 78.25 91 SER A O 1
ATOM 717 N N . TYR A 1 92 ? -3.576 13.195 5.584 1.00 82.19 92 TYR A N 1
ATOM 718 C CA . TYR A 1 92 ? -3.039 13.957 4.453 1.00 82.19 92 TYR A CA 1
ATOM 719 C C . TYR A 1 92 ? -1.749 14.724 4.767 1.00 82.19 92 TYR A C 1
ATOM 721 O O . TYR A 1 92 ? -1.234 15.427 3.894 1.00 82.19 92 TYR A O 1
ATOM 729 N N . LEU A 1 93 ? -1.201 14.597 5.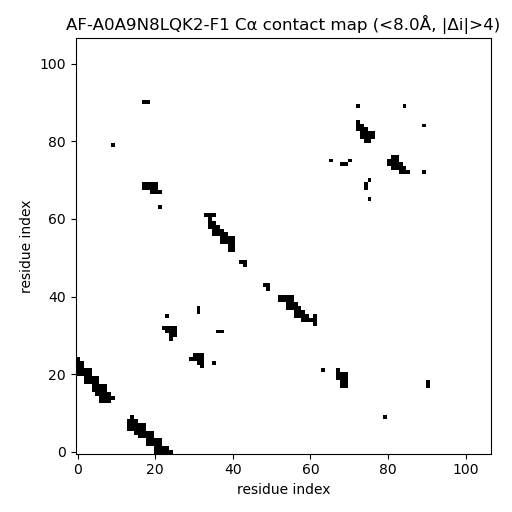982 1.00 85.38 93 LEU A N 1
ATOM 730 C CA . LEU A 1 93 ? -0.002 15.337 6.394 1.00 85.38 93 LEU A CA 1
ATOM 731 C C . LEU A 1 93 ? 1.180 15.151 5.435 1.00 85.38 93 LEU A C 1
ATOM 733 O O . LEU A 1 93 ? 1.858 16.126 5.120 1.00 85.38 93 LEU A O 1
ATOM 737 N N . GLY A 1 94 ? 1.393 13.933 4.928 1.00 86.62 94 GLY A N 1
ATOM 738 C CA . GLY A 1 94 ? 2.463 13.656 3.966 1.00 86.62 94 GLY A CA 1
ATOM 739 C C . GLY A 1 94 ? 2.330 14.473 2.676 1.00 86.62 94 GLY A C 1
ATOM 740 O O . GLY A 1 94 ? 3.314 15.027 2.194 1.00 86.62 94 GLY A O 1
ATOM 741 N N . LEU A 1 95 ? 1.108 14.635 2.156 1.00 89.75 95 LEU A N 1
ATOM 742 C CA . LEU A 1 95 ? 0.863 15.444 0.956 1.00 89.75 95 LEU A CA 1
ATOM 743 C C . LEU A 1 95 ? 1.110 16.930 1.214 1.00 89.75 95 LEU A C 1
ATOM 745 O O . LEU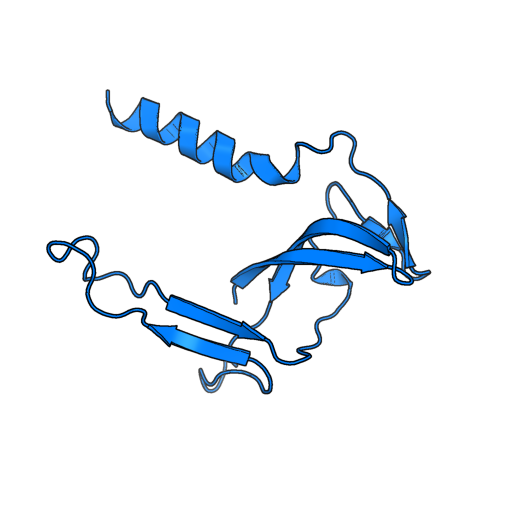 A 1 95 ? 1.688 17.615 0.374 1.00 89.75 95 LEU A O 1
ATOM 749 N N . THR A 1 96 ? 0.684 17.440 2.371 1.00 90.44 96 THR A N 1
ATOM 750 C CA . THR A 1 96 ? 0.939 18.835 2.761 1.00 90.44 96 THR A CA 1
ATOM 751 C C . THR A 1 96 ? 2.435 19.102 2.915 1.00 90.44 96 THR A C 1
ATOM 753 O O . THR A 1 96 ? 2.921 20.134 2.461 1.00 90.44 96 THR A O 1
ATOM 756 N N . PHE A 1 97 ? 3.180 18.151 3.477 1.00 91.44 97 PHE A N 1
ATOM 757 C CA . PHE A 1 97 ? 4.629 18.255 3.618 1.00 91.44 97 PHE A CA 1
ATOM 758 C C . PHE A 1 97 ? 5.351 18.297 2.263 1.00 91.44 97 PHE A C 1
ATOM 760 O O . PHE A 1 97 ? 6.178 19.179 2.041 1.00 91.44 97 PHE A O 1
ATOM 767 N N . ILE A 1 98 ? 4.995 17.411 1.324 1.00 91.81 98 ILE A N 1
ATOM 768 C CA . ILE A 1 98 ? 5.559 17.429 -0.038 1.00 91.81 98 ILE A CA 1
ATOM 769 C C . ILE A 1 98 ? 5.239 18.759 -0.735 1.00 91.81 98 ILE A C 1
ATOM 771 O O . ILE A 1 98 ? 6.110 19.331 -1.385 1.00 91.81 98 ILE A O 1
ATOM 775 N N . ARG A 1 99 ? 4.022 19.296 -0.564 1.00 91.50 99 ARG A N 1
ATOM 776 C CA . ARG A 1 99 ? 3.638 20.608 -1.119 1.00 91.50 99 ARG A CA 1
ATOM 777 C C . ARG A 1 99 ? 4.498 21.753 -0.601 1.00 91.50 99 ARG A C 1
ATOM 779 O O . ARG A 1 99 ? 4.877 22.597 -1.402 1.00 91.50 99 ARG A O 1
ATOM 786 N N . SER A 1 100 ? 4.836 21.756 0.688 1.00 92.19 100 SER A N 1
ATOM 787 C CA . SER A 1 100 ? 5.768 22.740 1.250 1.00 92.19 100 SER A CA 1
ATOM 788 C C . SER A 1 100 ? 7.136 22.653 0.572 1.00 92.19 100 SER A C 1
ATOM 790 O O . SER A 1 100 ? 7.643 23.654 0.082 1.00 92.19 100 SER A O 1
ATOM 792 N N . GLN A 1 101 ? 7.691 21.442 0.447 1.00 93.31 101 GLN A N 1
ATOM 793 C CA . GLN A 1 101 ? 9.007 21.256 -0.171 1.00 93.31 101 GLN A CA 1
ATOM 794 C C . GLN A 1 101 ? 9.053 21.640 -1.650 1.00 93.31 101 GLN A C 1
ATOM 796 O O . GLN A 1 101 ? 10.098 22.059 -2.135 1.00 93.31 101 GLN A O 1
ATOM 801 N N . MET A 1 102 ? 7.957 21.456 -2.390 1.00 92.31 102 MET A N 1
ATOM 802 C CA . MET A 1 102 ? 7.909 21.860 -3.797 1.00 92.31 102 MET A CA 1
ATOM 803 C C . MET A 1 102 ? 8.088 23.372 -3.962 1.00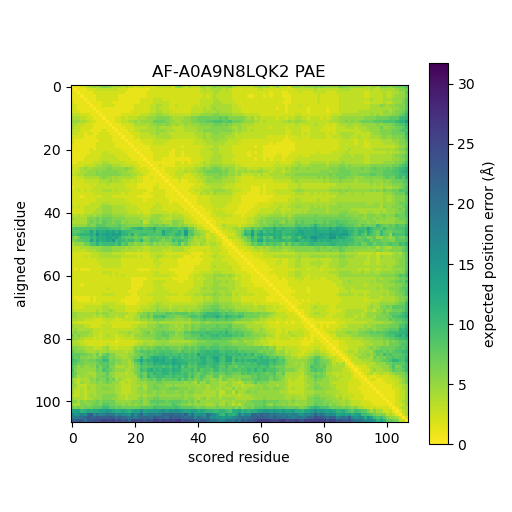 92.31 102 MET A C 1
ATOM 805 O O . MET A 1 102 ? 8.630 23.796 -4.973 1.00 92.31 102 MET A O 1
ATOM 809 N N . ILE A 1 103 ? 7.662 24.171 -2.980 1.00 90.56 103 ILE A N 1
ATOM 810 C CA . ILE A 1 103 ? 7.886 25.620 -2.975 1.00 90.56 103 ILE A CA 1
ATOM 811 C C . ILE A 1 103 ? 9.344 25.915 -2.613 1.00 90.56 103 ILE A C 1
ATOM 813 O O . ILE A 1 103 ? 10.002 26.662 -3.331 1.00 90.56 103 ILE A O 1
ATOM 817 N N . ASP A 1 104 ? 9.869 25.272 -1.566 1.00 85.69 104 ASP A N 1
ATOM 818 C CA . ASP A 1 104 ? 11.244 25.498 -1.095 1.00 85.69 104 ASP A CA 1
ATOM 819 C C . ASP A 1 104 ? 12.307 25.143 -2.145 1.00 85.69 104 ASP A C 1
ATOM 821 O O . ASP A 1 104 ? 13.362 25.760 -2.191 1.00 85.69 104 ASP A O 1
ATOM 825 N N . ARG A 1 105 ? 12.044 24.149 -3.001 1.00 72.81 105 ARG A N 1
ATOM 826 C CA . ARG A 1 105 ? 12.977 23.710 -4.056 1.00 72.81 105 ARG A CA 1
ATOM 827 C C . ARG A 1 105 ? 12.927 24.553 -5.335 1.00 72.81 105 ARG A C 1
ATOM 829 O O . ARG A 1 105 ? 13.672 24.260 -6.267 1.00 72.81 105 ARG A O 1
ATOM 836 N N . CYS A 1 106 ? 12.031 25.535 -5.406 1.00 62.50 106 CYS A N 1
ATOM 837 C CA . CYS A 1 106 ? 11.916 26.465 -6.531 1.00 62.50 106 CYS A CA 1
ATOM 838 C C . CYS A 1 106 ? 12.626 27.809 -6.282 1.00 62.50 106 CYS A C 1
ATOM 840 O O . CYS A 1 106 ? 12.622 28.648 -7.184 1.00 62.50 106 CYS A O 1
ATOM 842 N N . GLY A 1 107 ? 13.195 28.024 -5.088 1.00 49.28 107 GLY A N 1
ATOM 843 C CA . GLY A 1 107 ? 14.077 29.152 -4.759 1.00 49.28 107 GLY A CA 1
ATOM 844 C C . GLY A 1 107 ? 15.537 28.727 -4.718 1.00 49.28 107 GLY A C 1
ATOM 845 O O . GLY A 1 107 ? 16.386 29.594 -5.013 1.00 49.28 107 GLY A O 1
#

Nearest PDB structures (foldseek):
  7q84-assembly1_A  TM=9.681E-01  e=3.391E-08  Homo sapiens
  7q84-assembly1_B  TM=9.711E-01  e=4.339E-08  Homo sapiens
  1w07-assembly1_B  TM=9.054E-01  e=3.189E-08  Arabidopsis thaliana
  1w07-assembly1_A  TM=9.015E-01  e=4.614E-08  Arabidopsis thaliana
  2fon-assembly1_A  TM=8.809E-01  e=5.904E-08  Solanum lycopersicum

Mean predicted aligned error: 4.68 Å

Foldseek 3Di:
DDWDWDFDAFPNDTPGIFTFQDDQADPVPRHGDPQKDKAAPDADPPNPPVVDRDMDIGGDPDDDDLVRTPPPAWHQDPVRDIDHGPDPCVRCVVVVVVVVVVVVVVD

pLDDT: mean 92.26, std 7.09, range [49.28, 98.19]

Secondary structure (DSSP, 8-state):
-EEEEEEEEETTEEEEEEEEEE--B-TTT-PBPTTEEEEE--PPGGGTTTTS--EEEEESS----GGGB--SSSEE-TT--EE--S-GGGGGHHHHHHHHHHHHTT-

Radius of gyration: 17.26 Å; Cα contacts (8 Å, |Δi|>4): 121; chains: 1; bounding box: 35×44×43 Å

Sequence (107 aa):
HAVVQAQLILDGKDIGPHLFFVPLRSFETGQLFEGVHAGDIGPKAYGAFGGLDNGWARFDNYRIPRENMFMKHSQVTKEGQYVKPPSSKMSYLGLTFIRSQMIDRCG

InterPro domains:
  IPR009100 Acyl-CoA dehydrogenase/oxidase, N-terminal and middle domain superfamily [SSF56645] (1-81)
  IPR012258 Acyl-CoA oxidase [PTHR10909] (1-104)
  IPR046373 Acyl-CoA oxidase/dehydrogenase, middle domain superfamily [G3DSA:2.40.110.10] (1-89)

Organism: NCBI:txid157183

Solvent-accessible surface area (backbone atoms only — not comparable to full-atom values): 6816 Å² total; per-residue (Å²): 104,47,81,44,77,44,74,41,68,53,97,89,39,80,75,44,79,43,50,30,58,40,83,42,46,43,88,87,76,66,43,62,41,84,43,46,46,72,49,71,71,68,90,42,76,95,57,50,66,65,93,56,82,62,57,50,77,48,74,52,91,60,85,74,65,77,81,35,40,66,51,90,59,38,38,66,47,96,89,64,49,77,44,77,42,98,48,91,65,64,85,48,48,68,60,56,51,53,56,54,50,61,57,67,74,72,112